Protein AF-A0A1Q3H5C3-F1 (afdb_monomer)

Radius of gyration: 10.85 Å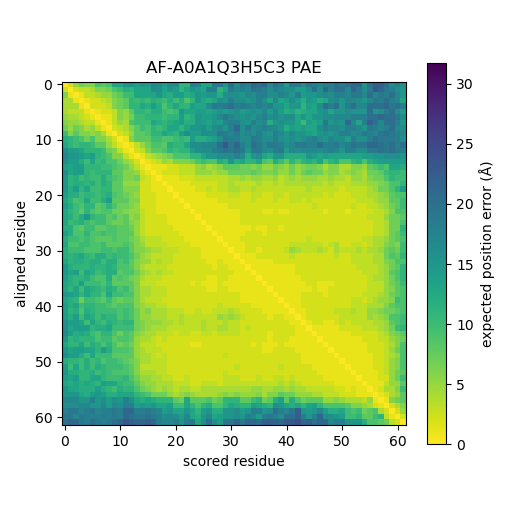; Cα contacts (8 Å, |Δi|>4): 52; chains: 1; bounding box: 22×20×24 Å

pLDDT: mean 78.84, std 14.74, range [47.59, 94.31]

Solvent-accessible surface area (backbone atoms only — not comparable to full-atom values): 3608 Å² total; per-residue (Å²): 113,75,71,60,50,56,51,53,51,65,39,89,81,48,50,73,69,55,31,52,52,43,50,48,48,54,43,41,76,72,73,48,52,48,64,57,49,11,64,75,71,75,51,54,39,69,56,41,49,51,50,48,51,41,35,75,74,56,45,93,83,102

Nearest PDB structures (foldseek):
  1h0m-assembly1_A  TM=6.716E-01  e=4.725E-01  Agrobacterium tumefaciens
  3pvv-assembly2_B  TM=5.360E-01  e=6.679E-01  Mycobacterium tuberculosis H37Ra
  6t1f-assembly2_D  TM=5.787E-01  e=1.122E+00  Caulobacter vibrioides NA1000
  2h27-assembly2_D  TM=4.782E-01  e=9.440E-01  Escherichia coli K-12
  1or7-assembly3_B  TM=5.178E-01  e=2.243E+00  Escherichia coli

Sequence (62 aa):
MRAQLRKLSRAPDAGWWVRERVDMVLLAAKGWSAPLIAQHLGCSDKTVRRVLRAFEAKGVEA

Mean predicted aligned error: 7.31 Å

Foldseek 3Di:
DLVVLVVLLPPPPNPPVSVLLSQLCVCVVVVDQLVRSCVVSVHDSVVSVVSNVVCVVPNPPD

Structure (mmCIF, N/CA/C/O backbone):
data_AF-A0A1Q3H5C3-F1
#
_entry.id   AF-A0A1Q3H5C3-F1
#
loop_
_atom_site.group_PDB
_atom_site.id
_atom_site.type_symbol
_atom_site.label_atom_id
_atom_site.label_alt_id
_atom_site.label_comp_id
_atom_site.label_asym_id
_atom_site.label_entity_id
_atom_site.label_seq_id
_atom_site.pdbx_PDB_ins_code
_atom_site.Cartn_x
_atom_site.Cartn_y
_atom_site.Cartn_z
_atom_site.occupancy
_atom_site.B_iso_or_equiv
_atom_site.auth_seq_id
_atom_site.auth_comp_id
_atom_site.auth_asym_id
_atom_site.auth_atom_id
_atom_site.pdbx_PDB_model_num
ATOM 1 N N . MET A 1 1 ? -6.605 -4.489 -11.839 1.00 58.91 1 MET A N 1
ATOM 2 C CA . MET A 1 1 ? -5.773 -3.781 -10.834 1.00 58.91 1 MET A CA 1
ATOM 3 C C . MET A 1 1 ? -4.708 -4.672 -10.170 1.00 58.91 1 MET A C 1
ATOM 5 O O . MET A 1 1 ? -3.531 -4.486 -10.446 1.00 58.91 1 MET A O 1
ATOM 9 N N . ARG A 1 2 ? -5.067 -5.682 -9.350 1.00 59.16 2 ARG A N 1
ATOM 10 C CA . ARG A 1 2 ? -4.094 -6.510 -8.588 1.00 59.16 2 ARG A CA 1
ATOM 11 C C . ARG A 1 2 ? -3.072 -7.284 -9.443 1.00 59.16 2 ARG A C 1
ATOM 13 O O . ARG A 1 2 ? -1.932 -7.452 -9.023 1.00 59.16 2 ARG A O 1
ATOM 20 N N . ALA A 1 3 ? -3.461 -7.746 -10.633 1.00 60.94 3 ALA A N 1
ATOM 21 C CA . ALA A 1 3 ? -2.578 -8.520 -11.513 1.00 60.94 3 ALA A CA 1
ATOM 22 C C . ALA A 1 3 ? -1.421 -7.691 -12.108 1.00 60.94 3 ALA A C 1
ATOM 24 O O . ALA A 1 3 ? -0.322 -8.207 -12.294 1.00 60.94 3 ALA A O 1
ATOM 25 N N . GLN A 1 4 ? -1.652 -6.401 -12.362 1.00 60.19 4 GLN A N 1
ATOM 26 C CA . GLN A 1 4 ? -0.671 -5.500 -12.972 1.00 60.19 4 GLN A CA 1
ATOM 27 C C . GLN A 1 4 ? 0.412 -5.090 -11.964 1.00 60.19 4 GLN A C 1
ATOM 29 O O . GLN A 1 4 ? 1.596 -5.123 -12.283 1.00 60.19 4 GLN A O 1
ATOM 34 N N . LEU A 1 5 ? 0.016 -4.856 -10.708 1.00 59.78 5 LEU A N 1
ATOM 35 C CA . LEU A 1 5 ? 0.939 -4.608 -9.594 1.00 59.78 5 LEU A CA 1
ATOM 36 C C . LEU A 1 5 ? 1.876 -5.802 -9.347 1.00 59.78 5 LEU A C 1
ATOM 38 O O . LEU A 1 5 ? 3.082 -5.629 -9.202 1.00 59.78 5 LEU A O 1
ATOM 42 N N . ARG A 1 6 ? 1.354 -7.036 -9.402 1.00 60.38 6 ARG A N 1
ATOM 43 C CA . ARG A 1 6 ? 2.184 -8.249 -9.283 1.00 60.38 6 ARG A CA 1
ATOM 44 C C . ARG A 1 6 ? 3.203 -8.410 -10.413 1.00 60.38 6 ARG A C 1
ATOM 46 O O . ARG A 1 6 ? 4.279 -8.946 -10.168 1.00 60.38 6 ARG A O 1
ATOM 53 N N . LYS A 1 7 ? 2.875 -7.982 -11.638 1.00 59.75 7 LYS A N 1
ATOM 54 C CA . LYS A 1 7 ? 3.822 -8.011 -12.765 1.00 59.75 7 LYS A CA 1
ATOM 55 C C . LYS A 1 7 ? 4.964 -7.013 -12.563 1.00 59.75 7 LYS A C 1
ATOM 57 O O . LYS A 1 7 ? 6.110 -7.390 -12.771 1.00 59.75 7 LYS A O 1
ATOM 62 N N . LEU A 1 8 ? 4.667 -5.800 -12.093 1.00 58.59 8 LEU A N 1
ATOM 63 C CA . LEU A 1 8 ? 5.678 -4.770 -11.819 1.00 58.59 8 LEU A CA 1
ATOM 64 C C . LEU A 1 8 ? 6.635 -5.174 -10.686 1.00 58.59 8 LEU A C 1
ATOM 66 O O . LEU A 1 8 ? 7.841 -5.011 -10.821 1.00 58.59 8 LEU A O 1
ATOM 70 N N . SER A 1 9 ? 6.124 -5.794 -9.616 1.00 54.81 9 SER A N 1
ATOM 71 C CA . SER A 1 9 ? 6.955 -6.329 -8.520 1.00 54.81 9 SER A CA 1
ATOM 72 C C . SER A 1 9 ? 7.902 -7.460 -8.967 1.00 54.81 9 SER A C 1
ATOM 74 O O . SER A 1 9 ? 8.959 -7.657 -8.370 1.00 54.81 9 SER A O 1
ATOM 76 N N . ARG A 1 10 ? 7.561 -8.192 -10.037 1.00 58.78 10 ARG A N 1
ATOM 77 C CA . ARG A 1 10 ? 8.377 -9.293 -10.576 1.00 58.78 10 ARG A CA 1
ATOM 78 C C . ARG A 1 10 ? 9.334 -8.878 -11.692 1.00 58.78 10 ARG A C 1
ATOM 80 O O . ARG A 1 10 ? 10.130 -9.718 -12.106 1.00 58.78 10 ARG A O 1
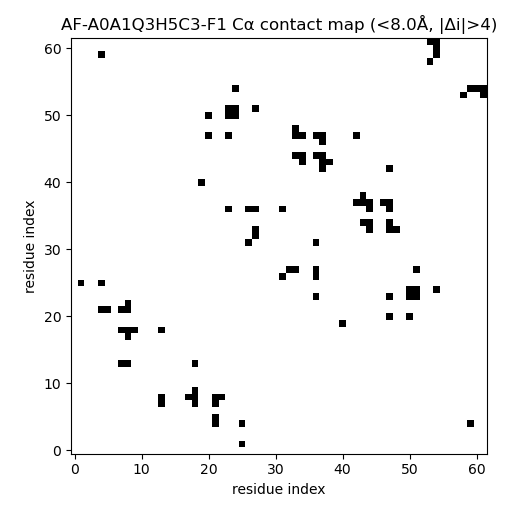ATOM 87 N N . ALA A 1 11 ? 9.282 -7.634 -12.168 1.00 58.59 11 ALA A N 1
ATOM 88 C CA . ALA A 1 11 ? 10.225 -7.162 -13.172 1.00 58.59 11 ALA A CA 1
ATOM 89 C C . ALA A 1 11 ? 11.658 -7.198 -12.592 1.00 58.59 11 ALA A C 1
ATOM 91 O O . ALA A 1 11 ? 11.872 -6.707 -11.477 1.00 58.59 11 ALA A O 1
ATOM 92 N N . PRO A 1 12 ? 12.630 -7.811 -13.289 1.00 52.91 12 PRO A N 1
ATOM 93 C CA . PRO A 1 12 ? 14.002 -7.949 -12.793 1.00 52.91 12 PRO A CA 1
ATOM 94 C C . PRO A 1 12 ? 14.683 -6.590 -12.570 1.00 52.91 12 PRO A C 1
ATOM 96 O O . PRO A 1 12 ? 15.486 -6.466 -11.651 1.00 52.91 12 PRO A O 1
ATOM 99 N N . ASP A 1 13 ? 14.265 -5.564 -13.313 1.00 56.19 13 ASP A N 1
ATOM 100 C CA . ASP A 1 13 ? 14.839 -4.211 -13.272 1.00 56.19 13 ASP A CA 1
ATOM 101 C C . ASP A 1 13 ? 14.108 -3.277 -12.294 1.00 56.19 13 ASP A C 1
ATOM 103 O O . ASP A 1 13 ? 14.508 -2.131 -12.080 1.00 56.19 13 ASP A O 1
ATOM 107 N N . ALA A 1 14 ? 13.018 -3.752 -11.682 1.00 58.88 14 ALA A N 1
ATOM 108 C CA . ALA A 1 14 ? 12.350 -3.012 -10.625 1.00 58.88 14 ALA A CA 1
ATOM 109 C C . ALA A 1 14 ? 13.256 -3.029 -9.393 1.00 58.88 14 ALA A C 1
ATOM 111 O O . ALA A 1 14 ? 13.319 -4.027 -8.666 1.00 58.88 14 ALA A O 1
ATOM 112 N N . GLY A 1 15 ? 13.961 -1.915 -9.175 1.00 68.38 15 GLY A N 1
ATOM 113 C CA . GLY A 1 15 ? 14.801 -1.719 -8.000 1.00 68.38 15 GLY A CA 1
ATOM 114 C C . GLY A 1 15 ? 14.041 -2.051 -6.714 1.00 68.38 15 GLY A C 1
ATOM 115 O O . GLY A 1 15 ? 12.821 -1.895 -6.650 1.00 68.38 15 GLY A O 1
ATOM 116 N N . TRP A 1 16 ? 14.764 -2.500 -5.685 1.00 69.75 16 TRP A N 1
ATOM 117 C CA . TRP A 1 16 ? 14.218 -2.929 -4.386 1.00 69.75 16 TRP A CA 1
ATOM 118 C C . TRP A 1 16 ? 13.068 -2.040 -3.875 1.00 69.75 16 TRP A C 1
ATOM 120 O O . TRP A 1 16 ? 12.003 -2.521 -3.494 1.00 69.75 16 TRP A O 1
ATOM 130 N N . TRP A 1 17 ? 13.243 -0.722 -3.981 1.00 73.12 17 TRP A N 1
ATOM 131 C CA . TRP A 1 17 ? 12.259 0.281 -3.577 1.00 73.12 17 TRP A CA 1
ATOM 132 C C . TRP A 1 17 ? 10.922 0.223 -4.325 1.00 73.12 17 TRP A C 1
ATOM 134 O O . TRP A 1 17 ? 9.882 0.522 -3.741 1.00 73.12 17 TRP A O 1
ATOM 144 N N . VAL A 1 18 ? 10.921 -0.144 -5.606 1.00 79.25 18 VAL A N 1
ATOM 145 C CA . VAL A 1 18 ? 9.692 -0.294 -6.399 1.00 79.25 18 VAL A CA 1
ATOM 146 C C . VAL A 1 18 ? 8.892 -1.492 -5.892 1.00 79.25 18 VAL A C 1
ATOM 148 O O . VAL A 1 18 ? 7.673 -1.405 -5.754 1.00 79.25 18 VAL A O 1
ATOM 151 N N . ARG A 1 19 ? 9.576 -2.589 -5.544 1.00 78.12 19 ARG A N 1
ATOM 152 C CA . ARG A 1 19 ? 8.938 -3.798 -5.004 1.00 78.12 19 ARG A CA 1
ATOM 153 C C . ARG A 1 19 ? 8.293 -3.525 -3.651 1.00 78.12 19 ARG A C 1
ATOM 155 O O . ARG A 1 19 ? 7.107 -3.798 -3.491 1.00 78.12 19 ARG A O 1
ATOM 162 N N . GLU A 1 20 ? 9.020 -2.877 -2.742 1.00 83.88 20 GLU A N 1
ATOM 163 C CA . GLU A 1 20 ? 8.473 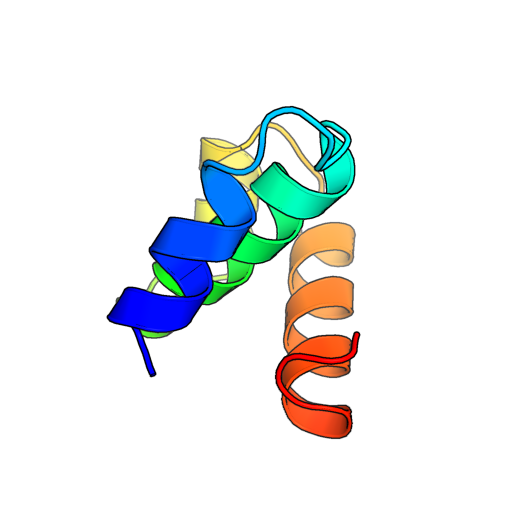-2.507 -1.433 1.00 83.88 20 GLU A CA 1
ATOM 164 C C . GLU A 1 20 ? 7.260 -1.579 -1.539 1.00 83.88 20 GLU A C 1
ATOM 166 O O . GLU A 1 20 ? 6.262 -1.794 -0.854 1.00 83.88 20 GLU A O 1
ATOM 171 N N . ARG A 1 21 ? 7.281 -0.581 -2.433 1.00 86.62 21 ARG A N 1
ATOM 172 C CA . ARG A 1 21 ? 6.113 0.296 -2.642 1.00 86.62 21 ARG A CA 1
ATOM 173 C C . ARG A 1 21 ? 4.892 -0.473 -3.132 1.00 86.62 21 ARG A C 1
ATOM 175 O O . ARG A 1 21 ? 3.780 -0.226 -2.664 1.00 86.62 21 ARG A O 1
ATOM 182 N N . VAL A 1 22 ? 5.093 -1.403 -4.063 1.00 87.00 22 VAL A N 1
ATOM 183 C CA . VAL A 1 22 ? 4.019 -2.268 -4.561 1.00 87.00 22 VAL A CA 1
ATOM 184 C C . VAL A 1 22 ? 3.464 -3.138 -3.434 1.00 87.00 22 VAL A C 1
ATOM 186 O O . VAL A 1 22 ? 2.243 -3.242 -3.300 1.00 87.00 22 VAL A O 1
ATOM 189 N N . ASP A 1 23 ? 4.326 -3.711 -2.597 1.00 88.38 23 ASP A N 1
ATOM 190 C CA . ASP A 1 23 ? 3.900 -4.531 -1.463 1.00 88.38 23 ASP A CA 1
ATOM 191 C C . ASP A 1 23 ? 3.137 -3.708 -0.417 1.00 88.38 23 ASP A C 1
ATOM 193 O O . ASP A 1 23 ? 2.075 -4.144 0.038 1.00 88.38 23 ASP A O 1
ATOM 197 N N . MET A 1 24 ? 3.575 -2.477 -0.124 1.00 91.69 24 MET A N 1
ATOM 198 C CA . MET A 1 24 ? 2.841 -1.537 0.736 1.00 91.69 24 MET A CA 1
ATOM 199 C C . MET A 1 24 ? 1.416 -1.292 0.219 1.00 91.69 24 MET A C 1
ATOM 201 O O . MET A 1 24 ? 0.448 -1.413 0.974 1.00 91.69 24 MET A O 1
ATOM 205 N N . VAL A 1 25 ? 1.268 -0.995 -1.076 1.00 89.56 25 VAL A N 1
ATOM 206 C CA . VAL A 1 25 ? -0.041 -0.746 -1.704 1.00 89.56 25 VAL A CA 1
ATOM 207 C C . VAL A 1 25 ? -0.906 -2.010 -1.715 1.00 89.56 25 VAL A C 1
ATOM 209 O O . VAL A 1 25 ? -2.104 -1.950 -1.431 1.00 89.56 25 VAL A O 1
ATOM 212 N N . LEU A 1 26 ? -0.324 -3.176 -2.006 1.00 89.69 26 LEU A N 1
ATOM 213 C CA . LEU A 1 26 ? -1.053 -4.445 -2.032 1.00 89.69 26 LEU A CA 1
ATOM 214 C C . LEU A 1 26 ? -1.544 -4.869 -0.645 1.00 89.69 26 LEU A C 1
ATOM 216 O O . LEU A 1 26 ? -2.648 -5.410 -0.543 1.00 89.69 26 LEU A O 1
ATOM 220 N N . LEU A 1 27 ? -0.750 -4.648 0.405 1.00 91.00 27 LEU A N 1
ATOM 221 C CA . LEU A 1 27 ? -1.140 -4.929 1.787 1.00 91.00 27 LEU A CA 1
ATOM 222 C C . LEU A 1 27 ? -2.236 -3.967 2.256 1.00 91.00 27 LEU A C 1
ATOM 224 O O . LEU A 1 27 ? -3.246 -4.418 2.799 1.00 91.00 27 LEU A O 1
ATOM 228 N N . ALA A 1 28 ? -2.115 -2.673 1.956 1.00 90.62 28 ALA A N 1
ATOM 229 C CA . ALA A 1 28 ? -3.175 -1.707 2.244 1.00 90.62 28 ALA A CA 1
ATOM 230 C C . ALA A 1 28 ? -4.486 -2.071 1.522 1.00 90.62 28 ALA A C 1
ATOM 232 O O . ALA A 1 28 ? -5.550 -2.091 2.136 1.00 90.62 28 ALA A O 1
ATOM 233 N N . ALA A 1 29 ? -4.414 -2.503 0.258 1.00 88.00 29 ALA A N 1
ATOM 234 C CA . ALA A 1 29 ? -5.565 -3.004 -0.503 1.00 88.00 29 ALA A CA 1
ATOM 235 C C . ALA A 1 29 ? -6.118 -4.361 -0.008 1.00 88.00 29 ALA A C 1
ATOM 237 O O . ALA A 1 29 ? -7.103 -4.869 -0.552 1.00 88.00 29 ALA A O 1
ATOM 238 N N . LYS A 1 30 ? -5.474 -5.000 0.974 1.00 90.94 30 LYS A N 1
ATOM 239 C CA . LYS A 1 30 ? -6.004 -6.151 1.727 1.00 90.94 30 LYS A CA 1
ATOM 240 C C . LYS A 1 30 ? -6.598 -5.733 3.080 1.00 90.94 30 LYS A C 1
ATOM 242 O O . LYS A 1 30 ? -6.999 -6.607 3.837 1.00 90.94 30 LYS A O 1
ATOM 247 N N . GLY A 1 31 ? -6.641 -4.435 3.383 1.00 93.00 31 GLY A N 1
ATOM 248 C CA . GLY A 1 31 ? -7.152 -3.890 4.641 1.00 93.00 31 GLY A CA 1
ATOM 249 C C . GLY A 1 31 ? -6.102 -3.753 5.745 1.00 93.00 31 GLY A C 1
ATOM 250 O O . GLY A 1 31 ? -6.464 -3.522 6.895 1.00 93.00 31 GLY A O 1
ATOM 251 N N . TRP A 1 32 ? -4.810 -3.900 5.437 1.00 94.31 32 TRP A N 1
ATOM 252 C CA . TRP A 1 32 ? -3.765 -3.719 6.444 1.00 94.31 32 TRP A CA 1
ATOM 253 C C . TRP A 1 32 ? -3.574 -2.238 6.773 1.00 94.31 32 TRP A C 1
ATOM 255 O O . TRP A 1 32 ? -3.586 -1.382 5.888 1.00 94.31 32 TRP A O 1
ATOM 265 N N . SER A 1 33 ? -3.346 -1.934 8.051 1.00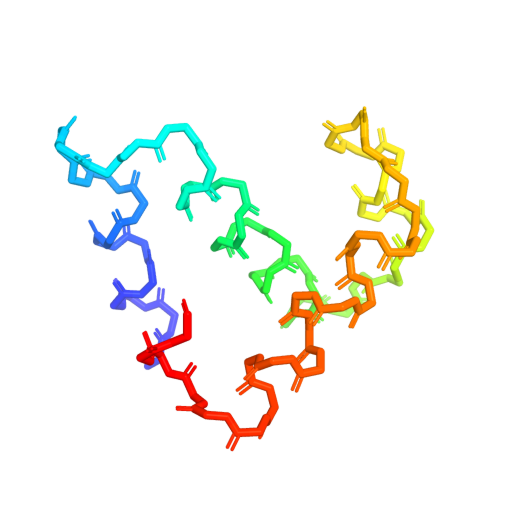 92.94 33 SER A N 1
ATOM 266 C CA . SER A 1 33 ? -3.035 -0.578 8.502 1.00 92.94 33 SER A CA 1
ATOM 267 C C . SER A 1 33 ? -1.562 -0.234 8.256 1.00 92.94 33 SER A C 1
ATOM 269 O O . SER A 1 33 ? -0.687 -1.101 8.290 1.00 92.94 33 SER A O 1
ATOM 271 N N . ALA A 1 34 ? -1.260 1.051 8.046 1.00 90.69 34 ALA A N 1
ATOM 272 C CA . ALA A 1 34 ? 0.109 1.510 7.792 1.00 90.69 34 ALA A CA 1
ATOM 273 C C . ALA A 1 34 ? 1.140 1.082 8.866 1.00 90.69 34 ALA A C 1
ATOM 275 O O . ALA A 1 34 ? 2.235 0.680 8.475 1.00 90.69 34 ALA A O 1
ATOM 276 N N . PRO A 1 35 ? 0.828 1.079 10.181 1.00 93.00 35 PRO A N 1
ATOM 277 C CA . PRO A 1 35 ? 1.756 0.586 11.204 1.00 93.00 35 PRO A CA 1
ATOM 278 C C . PRO A 1 35 ? 2.040 -0.921 11.122 1.00 93.00 35 PRO A C 1
ATOM 280 O O . PRO A 1 35 ? 3.150 -1.352 11.429 1.00 93.00 35 PRO A O 1
ATOM 283 N N . LEU A 1 36 ? 1.060 -1.732 10.705 1.00 93.19 36 LEU A N 1
ATOM 284 C CA . LEU A 1 36 ? 1.250 -3.176 10.529 1.00 93.19 36 LEU A CA 1
ATOM 285 C C . LEU A 1 36 ? 2.094 -3.477 9.291 1.00 93.19 36 LEU A C 1
ATOM 287 O O . LEU A 1 36 ? 2.974 -4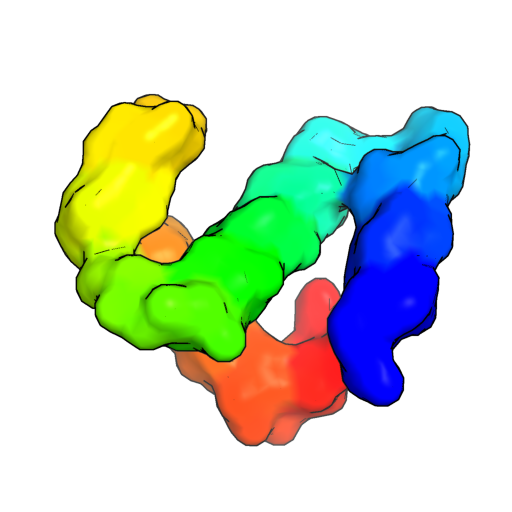.329 9.337 1.00 93.19 36 LEU A O 1
ATOM 291 N N . ILE A 1 37 ? 1.864 -2.744 8.202 1.00 93.06 37 ILE A N 1
ATOM 292 C CA . ILE A 1 37 ? 2.676 -2.837 6.981 1.00 93.06 37 ILE A CA 1
ATOM 293 C C . ILE A 1 37 ? 4.123 -2.434 7.275 1.00 93.06 37 ILE A C 1
ATOM 295 O O . ILE A 1 37 ? 5.049 -3.122 6.859 1.00 93.06 37 ILE A O 1
ATOM 299 N N . ALA A 1 38 ? 4.311 -1.346 8.022 1.00 92.31 38 ALA A N 1
ATOM 300 C CA . ALA A 1 38 ? 5.619 -0.847 8.425 1.00 92.31 38 ALA A CA 1
ATOM 301 C C . ALA A 1 38 ? 6.414 -1.894 9.217 1.00 92.31 38 ALA A C 1
ATOM 303 O O . ALA A 1 38 ? 7.550 -2.193 8.862 1.00 92.31 38 ALA A O 1
ATOM 304 N N . GLN A 1 39 ? 5.786 -2.520 10.218 1.00 93.06 39 GLN A N 1
ATOM 305 C CA . GLN A 1 39 ? 6.395 -3.629 10.958 1.00 93.06 39 GLN A CA 1
ATOM 306 C C . GLN A 1 39 ? 6.680 -4.843 10.070 1.00 93.06 39 GLN A C 1
ATOM 308 O O . GLN A 1 39 ? 7.746 -5.436 10.182 1.00 93.06 39 GLN A O 1
ATOM 313 N N . HIS A 1 40 ? 5.756 -5.200 9.174 1.00 91.31 40 HIS A N 1
ATOM 314 C CA . HIS A 1 40 ? 5.917 -6.356 8.291 1.00 91.31 40 HIS A CA 1
ATOM 315 C C . HIS A 1 40 ? 7.077 -6.194 7.298 1.00 91.31 40 HIS A C 1
ATOM 317 O O . HIS A 1 40 ? 7.757 -7.167 6.990 1.00 91.31 40 HIS A O 1
ATOM 323 N N . LEU A 1 41 ? 7.301 -4.972 6.812 1.00 87.81 41 LEU A N 1
ATOM 324 C CA . LEU A 1 41 ? 8.346 -4.650 5.837 1.00 87.81 41 LEU A CA 1
ATOM 325 C C . LEU A 1 41 ? 9.637 -4.115 6.482 1.00 87.81 41 LEU A C 1
ATOM 327 O O . LEU A 1 41 ? 10.624 -3.897 5.791 1.00 87.81 41 LEU A O 1
ATOM 331 N N . GLY A 1 42 ? 9.653 -3.890 7.800 1.00 89.12 42 GLY A N 1
ATOM 332 C CA . GLY A 1 42 ? 10.812 -3.335 8.505 1.00 89.12 42 GLY A CA 1
ATOM 333 C C . GLY A 1 42 ? 11.098 -1.864 8.175 1.00 89.12 42 GLY A C 1
ATOM 334 O O . GLY A 1 42 ? 12.245 -1.426 8.247 1.00 89.12 42 GLY A O 1
ATOM 335 N N . CYS A 1 43 ? 10.074 -1.086 7.810 1.00 88.44 43 CYS A N 1
ATOM 336 C CA . CYS A 1 43 ? 10.197 0.333 7.464 1.00 88.44 43 CYS A CA 1
ATOM 337 C C . CYS A 1 43 ? 9.378 1.235 8.407 1.00 88.44 43 CYS A C 1
ATOM 339 O O . CYS A 1 43 ? 8.664 0.761 9.284 1.00 88.44 43 CYS A O 1
ATOM 341 N N . SER A 1 44 ? 9.483 2.562 8.253 1.00 90.69 44 SER A N 1
ATOM 342 C CA . SER A 1 44 ? 8.701 3.506 9.069 1.00 90.69 44 SER A CA 1
ATOM 343 C C . SER A 1 44 ? 7.247 3.623 8.594 1.00 90.69 44 SER A C 1
ATOM 345 O O . SER A 1 44 ? 6.976 3.630 7.389 1.00 90.69 44 SER A O 1
ATOM 347 N N . ASP A 1 45 ? 6.302 3.829 9.514 1.00 90.25 45 ASP A N 1
ATOM 348 C CA . ASP A 1 45 ? 4.895 4.071 9.164 1.00 90.25 45 ASP A CA 1
ATOM 349 C C . ASP A 1 45 ? 4.725 5.350 8.323 1.00 90.25 45 ASP A C 1
ATOM 351 O O . ASP A 1 45 ? 3.881 5.401 7.425 1.00 90.25 45 ASP A O 1
ATOM 355 N N . LYS A 1 46 ? 5.581 6.358 8.545 1.00 93.06 46 LYS A N 1
ATOM 356 C CA . LYS A 1 46 ? 5.653 7.576 7.726 1.00 93.06 46 LYS A CA 1
ATOM 357 C C . LYS A 1 46 ? 5.961 7.260 6.261 1.00 93.06 46 LYS A C 1
ATOM 359 O O . LYS A 1 46 ? 5.351 7.857 5.371 1.00 93.06 46 LYS A O 1
ATOM 364 N N . THR A 1 47 ? 6.865 6.314 6.000 1.00 91.00 47 THR A N 1
ATOM 365 C CA . THR A 1 47 ? 7.171 5.839 4.642 1.00 91.00 47 THR A CA 1
ATOM 366 C C . THR A 1 47 ? 5.932 5.232 4.004 1.00 91.00 47 THR A C 1
ATOM 368 O O . THR A 1 47 ? 5.560 5.638 2.903 1.00 91.00 47 THR A O 1
ATOM 371 N N . VAL A 1 48 ? 5.264 4.320 4.714 1.00 91.75 48 VAL A N 1
ATOM 372 C CA . VAL A 1 48 ? 4.065 3.642 4.211 1.00 91.75 48 VAL A CA 1
ATOM 373 C C . VAL A 1 48 ? 2.973 4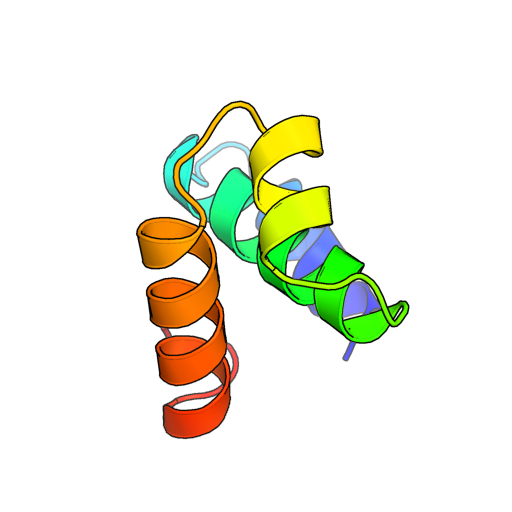.658 3.885 1.00 91.75 48 VAL A C 1
ATOM 375 O O . VAL A 1 48 ? 2.471 4.680 2.765 1.00 91.75 48 VAL A O 1
ATOM 378 N N . ARG A 1 49 ? 2.661 5.578 4.807 1.00 92.56 49 ARG A N 1
ATOM 379 C CA . ARG A 1 49 ? 1.664 6.638 4.573 1.00 92.56 49 ARG A CA 1
ATOM 380 C C . ARG A 1 49 ? 2.009 7.497 3.357 1.00 92.56 49 ARG A C 1
ATOM 382 O O . ARG A 1 49 ? 1.118 7.806 2.573 1.00 92.56 49 ARG A O 1
ATOM 389 N N . ARG A 1 50 ? 3.283 7.869 3.178 1.00 92.00 50 ARG A N 1
ATOM 390 C CA . ARG A 1 50 ? 3.729 8.656 2.016 1.00 92.00 50 ARG A CA 1
ATOM 391 C C . ARG A 1 50 ? 3.488 7.907 0.707 1.00 92.00 50 ARG A C 1
ATOM 393 O O . ARG A 1 50 ? 3.005 8.5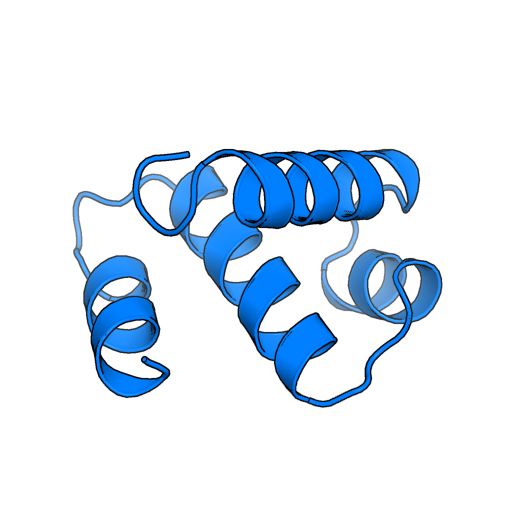10 -0.246 1.00 92.00 50 ARG A O 1
ATOM 400 N N . VAL A 1 51 ? 3.809 6.616 0.666 1.00 89.50 51 VAL A N 1
ATOM 401 C CA . VAL A 1 51 ? 3.614 5.771 -0.522 1.00 89.50 51 VAL A CA 1
ATOM 402 C C . VAL A 1 51 ? 2.130 5.599 -0.831 1.00 89.50 51 VAL A C 1
ATOM 404 O O . VAL A 1 51 ? 1.728 5.786 -1.974 1.00 89.50 51 VAL A O 1
ATOM 407 N N . LEU A 1 52 ? 1.306 5.321 0.182 1.00 88.88 52 LEU A N 1
ATOM 408 C CA . LEU A 1 52 ? -0.141 5.191 0.003 1.00 88.88 52 LEU A CA 1
ATOM 409 C C . LEU A 1 52 ? -0.769 6.495 -0.497 1.00 88.88 52 LEU A C 1
ATOM 411 O O . LEU A 1 52 ? -1.532 6.466 -1.454 1.00 88.88 52 LEU A O 1
ATOM 415 N N . ARG A 1 53 ? -0.383 7.644 0.070 1.00 89.94 53 ARG A N 1
ATOM 416 C CA . ARG A 1 53 ? -0.831 8.965 -0.402 1.00 89.94 53 ARG A CA 1
ATOM 417 C C . ARG A 1 53 ? -0.401 9.251 -1.838 1.00 89.94 53 ARG A C 1
ATOM 419 O O . ARG A 1 53 ? -1.189 9.777 -2.614 1.00 89.94 53 ARG A O 1
ATOM 426 N N . ALA A 1 54 ? 0.835 8.910 -2.198 1.00 85.81 54 ALA A N 1
ATOM 427 C CA . ALA A 1 54 ? 1.320 9.074 -3.566 1.00 85.81 54 ALA A CA 1
ATOM 428 C C . ALA A 1 54 ? 0.532 8.193 -4.551 1.00 85.81 54 ALA A C 1
ATOM 430 O O . ALA A 1 54 ? 0.170 8.663 -5.627 1.00 85.81 54 ALA A O 1
ATOM 431 N N . PHE A 1 55 ? 0.210 6.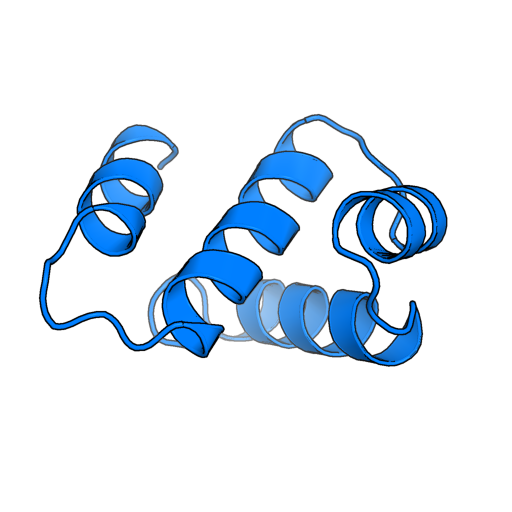958 -4.157 1.00 83.00 55 PHE A N 1
ATOM 432 C CA . PHE A 1 55 ? -0.617 6.048 -4.948 1.00 83.00 55 PHE A CA 1
ATOM 433 C C . PHE A 1 55 ? -2.071 6.532 -5.075 1.00 83.00 55 PHE A C 1
ATOM 435 O O . PHE A 1 55 ? -2.628 6.489 -6.166 1.00 83.00 55 PHE A O 1
ATOM 442 N N . GLU A 1 56 ? -2.678 7.045 -4.000 1.00 80.19 56 GLU A N 1
ATOM 443 C CA . GLU A 1 56 ? -4.013 7.669 -4.042 1.00 80.19 56 GLU A CA 1
ATOM 444 C C . GLU A 1 56 ? -4.046 8.886 -4.980 1.00 80.19 56 GLU A C 1
ATOM 446 O O . GLU A 1 56 ? -5.030 9.089 -5.685 1.00 80.19 5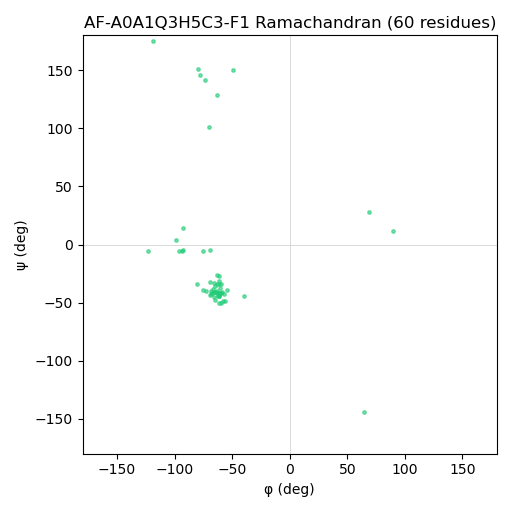6 GLU A O 1
ATOM 451 N N . ALA A 1 57 ? -2.970 9.679 -5.012 1.00 80.56 57 ALA A N 1
ATOM 452 C CA . ALA A 1 57 ? -2.897 10.898 -5.813 1.00 80.56 57 ALA A CA 1
ATOM 453 C C . ALA A 1 57 ? -2.576 10.660 -7.300 1.00 80.56 57 ALA A C 1
ATOM 455 O O . ALA A 1 57 ? -3.034 11.426 -8.144 1.00 80.56 57 ALA A O 1
ATOM 456 N N . LYS A 1 58 ? -1.758 9.651 -7.630 1.00 72.00 58 LYS A N 1
ATOM 457 C CA . LYS A 1 58 ? -1.213 9.447 -8.990 1.00 72.00 58 LYS A CA 1
ATOM 458 C C . LYS A 1 58 ? -1.521 8.081 -9.608 1.00 72.00 58 LYS A C 1
ATOM 460 O O . LYS A 1 58 ? -1.190 7.846 -10.766 1.00 72.00 58 LYS A O 1
ATOM 465 N N . GLY A 1 59 ? -2.129 7.155 -8.871 1.00 63.94 59 GLY A N 1
ATOM 466 C CA . GLY A 1 59 ? -2.313 5.785 -9.343 1.00 63.94 59 GLY A CA 1
ATOM 467 C C . GLY A 1 59 ? -0.979 5.047 -9.535 1.00 63.94 59 GLY A C 1
ATOM 468 O O . GLY A 1 59 ? -0.042 5.210 -8.759 1.00 63.94 59 GLY A O 1
ATOM 469 N N . VAL A 1 60 ? -0.897 4.187 -10.554 1.00 56.84 60 VAL A N 1
ATOM 470 C CA . VAL A 1 60 ? 0.220 3.236 -10.769 1.00 56.84 60 VAL A CA 1
ATOM 471 C C . VAL A 1 60 ? 1.504 3.907 -11.307 1.00 56.84 60 VAL A C 1
ATOM 473 O O . VAL A 1 60 ? 2.534 3.249 -11.391 1.00 56.84 60 VAL A O 1
ATOM 476 N N . GLU A 1 61 ? 1.481 5.203 -11.630 1.00 52.66 61 GLU A N 1
ATOM 477 C CA . GLU A 1 61 ? 2.625 5.951 -12.192 1.00 52.66 61 GLU A CA 1
ATOM 478 C C . GLU A 1 61 ? 3.506 6.660 -11.129 1.00 52.66 61 GLU A C 1
ATOM 480 O O . GLU A 1 61 ? 4.292 7.547 -11.464 1.00 52.66 61 GLU A O 1
ATOM 485 N N . ALA A 1 62 ? 3.362 6.313 -9.840 1.00 47.59 62 ALA A N 1
ATOM 486 C CA . ALA A 1 62 ? 4.004 6.986 -8.694 1.00 47.59 62 ALA A CA 1
ATOM 487 C C . ALA A 1 62 ? 5.387 6.445 -8.268 1.00 47.59 62 ALA A C 1
ATOM 489 O O . ALA A 1 62 ? 5.585 5.209 -8.240 1.00 47.59 62 ALA A O 1
#

Secondary structure (DSSP, 8-state):
-HHHHHHHHH-TTS-HHHHHHHHHHHHHTTT--HHHHHHHHTS-HHHHHHHHHHHHHHGGG-